Protein AF-T0YBM7-F1 (afdb_monomer)

Solvent-accessible surface area (backbone atoms only — not comparable to full-atom values): 8348 Å² total; per-residue (Å²): 109,76,76,61,48,62,45,47,68,65,65,56,60,94,73,55,72,54,60,48,51,50,56,52,48,58,62,65,68,31,76,90,40,45,70,58,52,52,50,49,53,52,43,50,53,39,20,76,71,62,37,80,93,27,37,71,61,62,70,54,65,56,57,73,52,35,56,62,36,24,55,50,33,42,76,70,70,38,54,79,90,46,13,58,58,52,26,49,48,54,53,49,50,54,54,50,40,52,53,47,31,73,73,71,64,45,59,66,63,41,51,54,52,49,52,53,54,46,54,57,74,75,62,85,67,83,82,71,90,73,87,81,69,86,79,80,83,90,81,133

Organism: NCBI:txid410659

Structure (mmCIF, N/CA/C/O backbone):
data_AF-T0YBM7-F1
#
_entry.id   AF-T0YBM7-F1
#
loop_
_atom_site.group_PDB
_atom_site.id
_atom_site.type_symbol
_atom_site.label_atom_id
_atom_site.label_alt_id
_atom_site.label_comp_id
_atom_site.label_asym_id
_atom_site.label_entity_id
_atom_site.label_seq_id
_atom_site.pdbx_PDB_ins_code
_atom_site.Cartn_x
_atom_site.Cartn_y
_atom_site.Cartn_z
_atom_site.occupancy
_atom_site.B_iso_or_equiv
_atom_site.auth_seq_id
_atom_site.auth_comp_id
_atom_site.auth_asym_id
_atom_site.auth_atom_id
_atom_site.pdbx_PDB_model_num
ATOM 1 N N . GLN A 1 1 ? -2.461 13.541 3.852 1.00 49.72 1 GLN A N 1
ATOM 2 C CA . GLN A 1 1 ? -2.080 12.344 3.072 1.00 49.72 1 GLN A CA 1
ATOM 3 C C . GLN A 1 1 ? -1.965 12.609 1.566 1.00 49.72 1 GLN A C 1
ATOM 5 O O . GLN A 1 1 ? -0.861 12.446 1.074 1.00 49.72 1 GLN A O 1
ATOM 10 N N . ARG A 1 2 ? -2.988 13.090 0.826 1.00 45.16 2 ARG A N 1
ATOM 11 C CA . ARG A 1 2 ? -2.866 13.351 -0.640 1.00 45.16 2 ARG A CA 1
ATOM 12 C C . ARG A 1 2 ? -1.651 14.221 -1.031 1.00 45.16 2 ARG A C 1
ATOM 14 O O . ARG A 1 2 ? -0.908 13.848 -1.927 1.00 45.16 2 ARG A O 1
ATOM 21 N N . ALA A 1 3 ? -1.395 15.313 -0.302 1.00 39.56 3 ALA A N 1
ATOM 22 C CA . ALA A 1 3 ? -0.260 16.214 -0.561 1.00 39.56 3 ALA A CA 1
ATOM 23 C C . ALA A 1 3 ? 1.119 15.613 -0.219 1.00 39.56 3 ALA A C 1
ATOM 25 O O . ALA A 1 3 ? 2.116 15.964 -0.837 1.00 39.56 3 ALA A O 1
ATOM 26 N N . THR A 1 4 ? 1.182 14.681 0.734 1.00 50.12 4 THR A N 1
ATOM 27 C CA . THR A 1 4 ? 2.434 14.024 1.140 1.00 50.12 4 THR A CA 1
ATOM 28 C C . THR A 1 4 ? 2.903 13.024 0.078 1.00 50.12 4 THR A C 1
ATOM 30 O O . THR A 1 4 ? 4.089 12.759 -0.028 1.00 50.12 4 THR A O 1
ATOM 33 N N . LEU A 1 5 ? 1.989 12.485 -0.733 1.00 50.00 5 LEU A N 1
ATOM 34 C CA . LEU A 1 5 ? 2.233 11.303 -1.565 1.00 50.00 5 LEU A CA 1
ATOM 35 C C . LEU A 1 5 ? 2.510 11.620 -3.036 1.00 50.00 5 LEU A C 1
ATOM 37 O O . LEU A 1 5 ? 3.377 10.987 -3.633 1.00 50.00 5 LEU A O 1
ATOM 41 N N . THR A 1 6 ? 1.876 12.657 -3.593 1.00 48.81 6 THR A N 1
ATOM 42 C CA . THR A 1 6 ? 2.329 13.257 -4.862 1.00 48.81 6 THR A CA 1
ATOM 43 C C . THR A 1 6 ? 3.752 13.802 -4.718 1.00 48.81 6 THR A C 1
ATOM 45 O O . THR A 1 6 ? 4.555 13.652 -5.632 1.00 48.81 6 THR A O 1
ATOM 48 N N . GLY A 1 7 ? 4.074 14.353 -3.539 1.00 48.78 7 GLY A N 1
ATOM 49 C CA . GLY A 1 7 ? 5.432 14.745 -3.166 1.00 48.78 7 GLY A CA 1
ATOM 50 C C . GLY A 1 7 ? 6.386 13.557 -3.153 1.00 48.78 7 GLY A C 1
ATOM 51 O O . GLY A 1 7 ? 7.421 13.635 -3.782 1.00 48.78 7 GLY A O 1
ATOM 52 N N . ILE A 1 8 ? 6.010 12.423 -2.556 1.00 52.31 8 ILE A N 1
ATOM 53 C CA . ILE A 1 8 ? 6.880 11.239 -2.493 1.00 52.31 8 ILE A CA 1
ATOM 54 C C . ILE A 1 8 ? 7.164 10.644 -3.886 1.00 52.31 8 ILE A C 1
ATOM 56 O O . ILE A 1 8 ? 8.315 10.359 -4.181 1.00 52.31 8 ILE A O 1
ATOM 60 N N . VAL A 1 9 ? 6.181 10.507 -4.784 1.00 52.50 9 VAL A N 1
ATOM 61 C CA . VAL A 1 9 ? 6.452 10.001 -6.152 1.00 52.50 9 VAL A CA 1
ATOM 62 C C . VAL A 1 9 ? 7.287 10.989 -6.987 1.00 52.50 9 VAL A C 1
ATOM 64 O O . VAL A 1 9 ? 8.008 10.568 -7.886 1.00 52.50 9 VAL A O 1
ATOM 67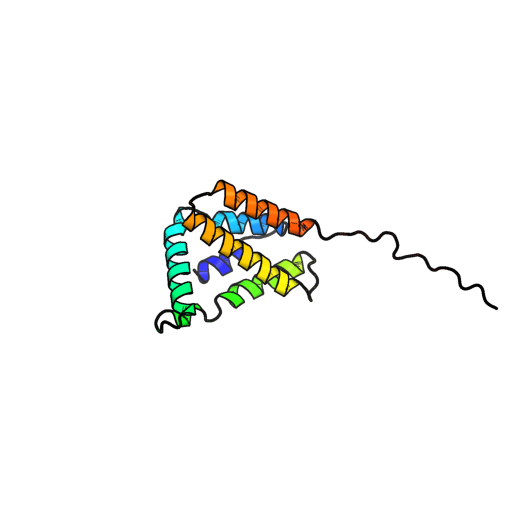 N N . ALA A 1 10 ? 7.218 12.289 -6.685 1.00 52.41 10 ALA A N 1
ATOM 68 C CA . ALA A 1 10 ? 8.030 13.321 -7.333 1.00 52.41 10 ALA A CA 1
ATOM 69 C C . ALA A 1 10 ? 9.425 13.517 -6.691 1.00 52.41 10 ALA A C 1
ATOM 71 O O . ALA A 1 10 ? 10.363 13.887 -7.388 1.00 52.41 10 ALA A O 1
ATOM 72 N N . GLU A 1 11 ? 9.568 13.280 -5.381 1.00 51.56 11 GLU A N 1
ATOM 73 C CA . GLU A 1 11 ? 10.810 13.393 -4.591 1.00 51.56 11 GLU A CA 1
ATOM 74 C C . GLU A 1 11 ? 11.672 12.135 -4.672 1.00 51.56 11 GLU A C 1
ATOM 76 O O . GLU A 1 11 ? 12.891 12.203 -4.493 1.00 51.56 11 GLU A O 1
ATOM 81 N N . ILE A 1 12 ? 11.060 10.980 -4.943 1.00 53.75 12 ILE A N 1
ATOM 82 C CA . ILE A 1 12 ? 11.791 9.770 -5.284 1.00 53.75 12 ILE A CA 1
ATOM 83 C C . ILE A 1 12 ? 12.322 9.954 -6.714 1.00 53.75 12 ILE A C 1
ATOM 85 O O . ILE A 1 12 ? 11.702 9.544 -7.689 1.00 53.75 12 ILE A O 1
ATOM 89 N N . GLY A 1 13 ? 13.432 10.687 -6.809 1.00 56.72 13 GLY A N 1
ATOM 90 C CA . GLY A 1 13 ? 14.123 11.019 -8.049 1.00 56.72 13 GLY A CA 1
ATOM 91 C C . GLY A 1 13 ? 14.742 9.807 -8.748 1.00 56.72 13 GLY A C 1
ATOM 92 O O . GLY A 1 13 ? 14.257 8.683 -8.647 1.00 56.72 13 GLY A O 1
ATOM 93 N N . ASP A 1 14 ? 15.844 10.053 -9.447 1.00 59.81 14 ASP A N 1
ATOM 94 C CA . ASP A 1 14 ? 16.545 9.074 -10.276 1.00 59.81 14 ASP A CA 1
ATOM 95 C C . ASP A 1 14 ? 16.889 7.772 -9.508 1.00 59.81 14 ASP A C 1
ATOM 97 O O . ASP A 1 14 ? 17.277 7.779 -8.330 1.00 59.81 14 ASP A O 1
ATOM 101 N N . GLY A 1 15 ? 16.712 6.628 -10.173 1.00 67.25 15 GLY A N 1
ATOM 102 C CA . GLY A 1 15 ? 16.955 5.296 -9.615 1.00 67.25 15 GLY A CA 1
ATOM 103 C C . GLY A 1 15 ? 16.181 4.207 -10.355 1.00 67.25 15 GLY A C 1
ATOM 104 O O . GLY A 1 15 ? 15.301 4.495 -11.161 1.00 67.25 15 GLY A O 1
ATOM 105 N N . SER A 1 16 ? 16.506 2.946 -10.095 1.00 80.44 16 SER A N 1
ATOM 106 C CA . SER A 1 16 ? 15.745 1.801 -10.610 1.00 80.44 16 SER A CA 1
ATOM 107 C C . SER A 1 16 ? 14.351 1.723 -9.973 1.00 80.44 16 SER A C 1
ATOM 109 O O . SER A 1 16 ? 14.171 2.103 -8.814 1.00 80.44 16 SER A O 1
ATOM 111 N N . ALA A 1 17 ? 13.366 1.153 -10.679 1.00 78.69 17 ALA A N 1
ATOM 112 C CA . ALA A 1 17 ? 12.019 0.929 -10.135 1.00 78.69 17 ALA A CA 1
ATOM 113 C C . ALA A 1 17 ? 12.041 0.210 -8.769 1.00 78.69 17 ALA A C 1
ATOM 115 O O . ALA A 1 17 ? 11.275 0.548 -7.866 1.00 78.69 17 ALA A O 1
ATOM 116 N N . ALA A 1 18 ? 12.979 -0.726 -8.596 1.00 85.12 18 ALA A N 1
ATOM 117 C CA . ALA A 1 18 ? 13.233 -1.431 -7.346 1.00 85.12 18 ALA A CA 1
ATOM 118 C C . ALA A 1 18 ? 13.605 -0.483 -6.192 1.00 85.12 18 ALA A C 1
ATOM 120 O O . ALA A 1 18 ? 12.995 -0.526 -5.126 1.00 85.12 18 ALA A O 1
ATOM 121 N N . GLU A 1 19 ? 14.579 0.408 -6.388 1.00 84.94 19 GLU A N 1
ATOM 122 C CA . GLU A 1 19 ? 15.003 1.368 -5.357 1.00 84.94 19 GLU A CA 1
ATOM 123 C C . GLU A 1 19 ? 13.905 2.366 -5.005 1.00 84.94 19 GLU A C 1
ATOM 125 O O . GLU A 1 19 ? 13.792 2.784 -3.850 1.00 84.94 19 GLU A O 1
ATOM 130 N N . ILE A 1 20 ? 13.106 2.752 -5.997 1.00 83.44 20 ILE A N 1
ATOM 131 C CA . ILE A 1 20 ? 11.967 3.645 -5.810 1.00 83.44 20 ILE A CA 1
ATOM 132 C C . ILE A 1 20 ? 10.919 2.968 -4.926 1.00 83.44 20 ILE A C 1
ATOM 134 O O . ILE A 1 20 ? 10.484 3.549 -3.929 1.00 83.44 20 ILE A O 1
ATOM 138 N N . MET A 1 21 ? 10.586 1.709 -5.221 1.00 85.75 21 MET A N 1
ATOM 139 C CA . MET A 1 21 ? 9.634 0.930 -4.432 1.00 85.75 21 MET A CA 1
ATOM 140 C C . MET A 1 21 ? 10.135 0.671 -3.004 1.00 85.75 21 MET A C 1
ATOM 142 O O . MET A 1 21 ? 9.362 0.844 -2.062 1.00 85.75 21 MET A O 1
ATOM 146 N N . ARG A 1 22 ? 11.431 0.374 -2.808 1.00 90.81 22 ARG A N 1
ATOM 147 C CA . ARG A 1 22 ? 12.028 0.248 -1.462 1.00 90.81 22 ARG A CA 1
ATOM 148 C C . ARG A 1 22 ? 11.887 1.520 -0.649 1.00 90.81 22 ARG A C 1
ATOM 150 O O . ARG A 1 22 ? 11.413 1.472 0.484 1.00 90.81 22 ARG A O 1
ATOM 157 N N . ARG A 1 23 ? 12.297 2.661 -1.213 1.00 88.00 23 ARG A N 1
ATOM 158 C CA . ARG A 1 23 ? 12.218 3.965 -0.536 1.00 88.00 23 ARG A CA 1
ATOM 159 C C . ARG A 1 23 ? 10.777 4.296 -0.162 1.00 88.00 23 ARG A C 1
ATOM 161 O O . ARG A 1 23 ? 10.511 4.742 0.954 1.00 88.00 23 ARG A O 1
ATOM 168 N N . PHE A 1 24 ? 9.856 4.030 -1.083 1.00 85.62 24 PHE A N 1
ATOM 169 C CA . PHE A 1 24 ? 8.433 4.227 -0.869 1.00 85.62 24 PHE A CA 1
ATOM 170 C C . PHE A 1 24 ? 7.894 3.369 0.285 1.00 85.62 24 PHE A C 1
ATOM 172 O O . PHE A 1 24 ? 7.272 3.895 1.211 1.00 85.62 24 PHE A O 1
ATOM 179 N N . TRP A 1 25 ? 8.197 2.071 0.269 1.00 92.56 25 TRP A N 1
ATOM 180 C CA . TRP A 1 25 ? 7.815 1.127 1.315 1.00 92.56 25 TRP A CA 1
ATOM 181 C C . TRP A 1 25 ? 8.342 1.535 2.693 1.00 92.56 25 TRP A C 1
ATOM 183 O O . TRP A 1 25 ? 7.564 1.659 3.637 1.00 92.56 25 TRP A O 1
ATOM 193 N N . HIS A 1 26 ? 9.642 1.830 2.798 1.00 92.25 26 HIS A N 1
ATOM 194 C CA . HIS A 1 26 ? 10.273 2.203 4.066 1.00 92.25 26 HIS A CA 1
ATOM 195 C C . HIS A 1 26 ? 9.610 3.421 4.705 1.00 92.25 26 HIS A C 1
ATOM 197 O O . HIS A 1 26 ? 9.444 3.461 5.924 1.00 92.25 26 HIS A O 1
ATOM 203 N N . ARG A 1 27 ? 9.209 4.399 3.883 1.00 88.75 27 ARG A N 1
ATOM 204 C CA . ARG A 1 27 ? 8.520 5.593 4.364 1.00 88.75 27 ARG A CA 1
ATOM 205 C C . ARG A 1 27 ? 7.122 5.284 4.881 1.00 88.75 27 ARG A C 1
ATOM 207 O O . ARG A 1 27 ? 6.762 5.808 5.925 1.00 88.75 27 ARG A O 1
ATOM 214 N N . LEU A 1 28 ? 6.344 4.467 4.174 1.00 87.94 28 LEU A N 1
ATOM 215 C CA . LEU A 1 28 ? 4.985 4.116 4.596 1.00 87.94 28 LEU A CA 1
ATOM 216 C C . LEU A 1 28 ? 4.956 3.208 5.828 1.00 87.94 28 LEU A C 1
ATOM 218 O O . LEU A 1 28 ? 4.094 3.365 6.687 1.00 87.94 28 LEU A O 1
ATOM 222 N N . ALA A 1 29 ? 5.901 2.275 5.923 1.00 92.94 29 ALA A N 1
ATOM 223 C CA . ALA A 1 29 ? 5.984 1.326 7.025 1.00 92.94 29 ALA A CA 1
ATOM 224 C C . ALA A 1 29 ? 6.571 1.938 8.318 1.00 92.94 29 ALA A C 1
ATOM 226 O O . ALA A 1 29 ? 6.675 1.236 9.330 1.00 92.94 29 ALA A O 1
ATOM 227 N N . ASP A 1 30 ? 6.966 3.219 8.308 1.00 92.56 30 ASP A N 1
ATOM 228 C CA . ASP A 1 30 ? 7.504 3.935 9.470 1.00 92.56 30 ASP A CA 1
ATOM 229 C C . ASP A 1 30 ? 6.520 3.877 10.661 1.00 92.56 30 ASP A C 1
ATOM 231 O O . ASP A 1 30 ? 5.365 4.300 10.524 1.00 92.56 30 ASP A O 1
ATOM 235 N N . PRO A 1 31 ? 6.954 3.398 11.846 1.00 93.31 31 PRO A N 1
ATOM 236 C CA . PRO A 1 31 ? 6.140 3.377 13.061 1.00 93.31 31 PRO A CA 1
ATOM 237 C C . PRO A 1 31 ? 5.466 4.705 13.420 1.00 93.31 31 PRO A C 1
ATOM 239 O O . PRO A 1 31 ? 4.371 4.704 13.987 1.00 93.31 31 PRO A O 1
ATOM 242 N N . GLN A 1 32 ? 6.071 5.842 13.066 1.00 92.56 32 GLN A N 1
ATOM 243 C CA . GLN A 1 32 ? 5.490 7.169 13.295 1.00 92.56 32 GLN A CA 1
ATOM 244 C C . GLN A 1 32 ? 4.215 7.407 12.472 1.00 92.56 32 GLN A C 1
ATOM 246 O O . GLN A 1 32 ? 3.367 8.218 12.856 1.00 92.56 32 GLN A O 1
ATOM 251 N N . LEU A 1 33 ? 4.046 6.699 11.352 1.00 90.75 33 LEU A N 1
ATOM 252 C CA . LEU A 1 33 ? 2.858 6.786 10.508 1.00 90.75 33 LEU A CA 1
ATOM 253 C C . LEU A 1 33 ? 1.762 5.797 10.905 1.00 90.75 33 LEU A C 1
ATOM 255 O O . LEU A 1 33 ? 0.612 6.019 10.535 1.00 90.75 33 LEU A O 1
ATOM 259 N N . TRP A 1 34 ? 2.049 4.766 11.706 1.00 93.12 34 TRP A N 1
ATOM 260 C CA . TRP A 1 34 ? 1.076 3.713 12.022 1.00 93.12 34 TRP A CA 1
ATOM 261 C C . TRP A 1 34 ? -0.275 4.218 12.555 1.00 93.12 34 TRP A C 1
ATOM 263 O O . TRP A 1 34 ? -1.299 3.688 12.122 1.00 93.12 34 TRP A O 1
ATOM 273 N N . PRO A 1 35 ? -0.357 5.232 13.445 1.00 92.88 35 PRO A N 1
ATOM 274 C CA . PRO A 1 35 ? -1.653 5.778 13.853 1.00 92.88 35 PRO A CA 1
ATOM 275 C C . PRO A 1 35 ? -2.461 6.351 12.678 1.00 92.88 35 PRO A C 1
ATOM 277 O O . PRO A 1 35 ? -3.675 6.161 12.615 1.00 92.88 35 PRO A O 1
ATOM 280 N N . HIS A 1 36 ? -1.791 7.006 11.727 1.00 90.75 36 HIS A N 1
ATOM 281 C CA . HIS A 1 36 ? -2.419 7.547 10.522 1.00 90.75 36 HIS A CA 1
ATOM 282 C C . HIS A 1 36 ? -2.850 6.435 9.563 1.00 90.75 36 HIS A C 1
ATOM 284 O O . HIS A 1 36 ? -3.941 6.513 9.004 1.00 90.75 36 HIS A O 1
ATOM 290 N N . GLU A 1 37 ? -2.038 5.390 9.404 1.00 91.94 37 GLU A N 1
ATOM 291 C CA . GLU A 1 37 ? -2.369 4.250 8.543 1.00 91.94 37 GLU A CA 1
ATOM 292 C C . GLU A 1 37 ? -3.551 3.437 9.097 1.00 91.94 37 GLU A C 1
ATOM 294 O O . GLU A 1 37 ? -4.454 3.070 8.347 1.00 91.94 37 GLU A O 1
ATOM 299 N N . ARG A 1 38 ? -3.636 3.240 10.422 1.00 94.94 38 ARG A N 1
ATOM 300 C CA . ARG A 1 38 ? -4.817 2.620 11.055 1.00 94.94 38 ARG A CA 1
ATOM 301 C C . ARG A 1 38 ? -6.087 3.424 10.796 1.00 94.94 38 ARG A C 1
ATOM 303 O O . ARG A 1 38 ? -7.092 2.851 10.384 1.00 94.94 38 ARG A O 1
ATOM 310 N N . LEU A 1 39 ? -6.025 4.744 10.989 1.00 93.50 39 LEU A N 1
ATOM 311 C CA . LEU A 1 39 ? -7.151 5.632 10.702 1.00 93.50 39 LEU A CA 1
ATOM 312 C C . LEU A 1 39 ? -7.532 5.592 9.216 1.00 93.50 39 LEU A C 1
ATOM 314 O O . LEU A 1 39 ? -8.716 5.570 8.883 1.00 93.50 39 LEU A O 1
ATOM 318 N N . PHE A 1 40 ? -6.542 5.555 8.321 1.00 91.75 40 PHE A N 1
ATOM 319 C CA . PHE A 1 40 ? -6.778 5.414 6.889 1.00 91.75 40 PHE A CA 1
ATOM 320 C C . PHE A 1 40 ? -7.557 4.131 6.580 1.00 91.75 40 PHE A C 1
ATOM 322 O O . PHE A 1 40 ? -8.597 4.217 5.933 1.00 91.75 40 PHE A O 1
ATOM 329 N N . PHE A 1 41 ? -7.121 2.967 7.074 1.00 94.69 41 PHE A N 1
ATOM 330 C CA . PHE A 1 41 ? -7.823 1.701 6.836 1.00 94.69 41 PHE A CA 1
ATOM 331 C C . PHE A 1 41 ? -9.213 1.654 7.473 1.00 94.69 41 PHE A C 1
ATOM 333 O O . PHE A 1 41 ? -10.141 1.128 6.857 1.00 94.69 41 PHE A O 1
ATOM 340 N N . GLU A 1 42 ? -9.386 2.229 8.663 1.00 95.81 42 GLU A N 1
ATOM 341 C CA . GLU A 1 42 ? -10.695 2.330 9.306 1.00 95.81 42 GLU A CA 1
ATOM 342 C C . GLU A 1 42 ? -11.672 3.132 8.437 1.00 95.81 42 GLU A C 1
ATOM 344 O O . GLU A 1 42 ? -12.759 2.649 8.105 1.00 95.81 42 GLU A O 1
ATOM 349 N N . LEU A 1 43 ? -11.272 4.333 8.009 1.00 94.44 43 LEU A N 1
ATOM 350 C CA . LEU A 1 43 ? -12.096 5.173 7.144 1.00 94.44 43 LEU A CA 1
ATOM 351 C C . LEU A 1 43 ? -12.311 4.530 5.773 1.00 94.44 43 LEU A C 1
ATOM 353 O O . LEU A 1 43 ? -13.410 4.616 5.232 1.00 94.44 43 LEU A O 1
ATOM 357 N N . TYR A 1 44 ? -11.304 3.845 5.229 1.00 93.94 44 TYR A N 1
ATOM 358 C CA . TYR A 1 44 ? -11.410 3.120 3.965 1.00 93.94 44 TYR A CA 1
ATOM 359 C C . TYR A 1 44 ? -12.455 2.003 4.057 1.00 93.94 44 TYR A C 1
ATOM 361 O O . TYR A 1 44 ? -13.345 1.919 3.213 1.00 93.94 44 TYR A O 1
ATOM 369 N N . GLY A 1 45 ? -12.418 1.196 5.121 1.00 95.44 45 GLY A N 1
ATOM 370 C CA . GLY A 1 45 ? -13.417 0.161 5.383 1.00 95.44 45 GLY A CA 1
ATOM 371 C C . GLY A 1 45 ? -14.824 0.735 5.567 1.00 95.44 45 GLY A C 1
ATOM 372 O O . GLY A 1 45 ? -15.782 0.227 4.987 1.00 95.44 45 GLY A O 1
ATOM 373 N N . GLN A 1 46 ? -14.961 1.836 6.310 1.00 97.31 46 GLN A N 1
ATOM 374 C CA . GLN A 1 46 ? -16.240 2.537 6.462 1.00 97.31 46 GLN A CA 1
ATOM 375 C C . GLN A 1 46 ? -16.759 3.092 5.127 1.00 97.31 46 GLN A C 1
ATOM 377 O O . GLN A 1 46 ? -17.955 3.006 4.844 1.00 97.31 46 GLN A O 1
ATOM 382 N N . ALA A 1 47 ? -15.875 3.628 4.286 1.00 95.88 47 ALA A N 1
ATOM 383 C CA . ALA A 1 47 ? -16.231 4.134 2.969 1.00 95.88 47 ALA A CA 1
ATOM 384 C C . ALA A 1 47 ? -16.724 3.007 2.050 1.00 95.88 47 ALA A C 1
ATOM 386 O O . ALA A 1 47 ? -17.761 3.157 1.406 1.00 95.88 47 ALA A O 1
ATOM 387 N N . LEU A 1 48 ? -16.049 1.851 2.058 1.00 95.69 48 LEU A N 1
ATOM 388 C CA . LEU A 1 48 ? -16.478 0.649 1.330 1.00 95.69 48 LEU A CA 1
ATOM 389 C C . LEU A 1 48 ? -17.831 0.105 1.816 1.00 95.69 48 LEU A C 1
ATOM 391 O O . LEU A 1 48 ? -18.585 -0.458 1.029 1.00 95.69 48 LEU A O 1
ATOM 395 N N . GLN A 1 49 ? -18.166 0.302 3.094 1.00 97.50 49 GLN A N 1
ATOM 396 C CA . GLN A 1 49 ? -19.491 -0.008 3.647 1.00 97.50 49 GLN A CA 1
ATOM 397 C C . GLN A 1 49 ? -20.563 1.047 3.307 1.00 97.50 49 GLN A C 1
ATOM 399 O O . GLN A 1 49 ? -21.705 0.916 3.745 1.00 97.50 49 GLN A O 1
ATOM 404 N N . GLY A 1 50 ? -20.221 2.110 2.573 1.00 95.75 50 GLY A N 1
ATOM 405 C CA . GLY A 1 50 ? -21.161 3.156 2.171 1.00 95.75 50 GLY A CA 1
ATOM 406 C C . GLY A 1 50 ? -21.503 4.161 3.274 1.00 95.75 50 GLY A C 1
ATOM 407 O O . GLY A 1 50 ? -22.555 4.799 3.217 1.00 95.75 50 GLY A O 1
ATOM 408 N N . ARG A 1 51 ? -20.654 4.319 4.301 1.00 96.62 51 ARG A N 1
ATOM 409 C CA . ARG A 1 51 ? -20.898 5.302 5.370 1.00 96.62 51 ARG A CA 1
ATOM 410 C C . ARG A 1 51 ? -20.805 6.733 4.810 1.00 96.62 51 ARG A C 1
ATOM 412 O O . ARG A 1 51 ? -19.741 7.089 4.303 1.00 96.62 51 ARG A O 1
ATOM 419 N N . PRO A 1 52 ? -21.848 7.581 4.933 1.00 94.94 52 PRO A N 1
ATOM 420 C CA . PRO A 1 52 ? -21.894 8.878 4.247 1.00 94.94 52 PRO A CA 1
ATOM 421 C C . PRO A 1 52 ? -20.712 9.810 4.536 1.00 94.94 52 PRO A C 1
ATOM 423 O O . PRO A 1 52 ? -20.250 10.508 3.641 1.00 94.94 52 PRO A O 1
ATOM 426 N N . HIS A 1 53 ? -20.190 9.804 5.766 1.00 91.38 53 HIS A N 1
ATOM 427 C CA . HIS A 1 53 ? -19.039 10.628 6.149 1.00 91.38 53 HIS A CA 1
ATOM 428 C C . HIS A 1 53 ? -17.705 10.122 5.584 1.00 91.38 53 HIS A C 1
ATOM 430 O O . HIS A 1 53 ? -16.742 10.881 5.544 1.00 91.38 53 HIS A O 1
ATOM 436 N N . ALA A 1 54 ? -17.639 8.856 5.166 1.00 92.19 54 ALA A N 1
ATOM 437 C CA . ALA A 1 54 ? -16.421 8.202 4.704 1.00 92.19 54 ALA A CA 1
ATOM 438 C C . ALA A 1 54 ? -16.393 7.991 3.183 1.00 92.19 54 ALA A C 1
ATOM 440 O O . ALA A 1 54 ? -15.311 7.990 2.614 1.00 92.19 54 ALA A O 1
ATOM 441 N N . VAL A 1 55 ? -17.543 7.869 2.504 1.00 92.56 55 VAL A N 1
ATOM 442 C CA . VAL A 1 55 ? -17.627 7.690 1.035 1.00 92.56 55 VAL A CA 1
ATOM 443 C C . VAL A 1 55 ? -16.755 8.674 0.237 1.00 92.56 55 VAL A C 1
ATOM 445 O O . VAL A 1 55 ? -16.049 8.197 -0.653 1.00 92.56 55 VAL A O 1
ATOM 448 N N . PRO A 1 56 ? -16.686 9.985 0.569 1.00 91.56 56 PRO A N 1
ATOM 449 C CA . PRO A 1 56 ? -15.822 10.926 -0.153 1.00 91.56 56 PRO A CA 1
ATOM 450 C C . PRO A 1 56 ? -14.328 10.565 -0.126 1.00 91.56 56 PRO A C 1
ATOM 452 O O . PRO A 1 56 ? -13.554 11.062 -0.941 1.00 91.56 56 PRO A O 1
ATOM 455 N N . LEU A 1 57 ? -13.891 9.698 0.798 1.00 87.81 57 LEU A N 1
ATOM 456 C CA . LEU A 1 57 ? -12.527 9.175 0.811 1.00 87.81 57 LEU A CA 1
ATOM 457 C C . LEU A 1 57 ? -12.217 8.373 -0.452 1.00 87.81 57 LEU A C 1
ATOM 459 O O . LEU A 1 57 ? -11.072 8.406 -0.880 1.00 87.81 57 LEU A O 1
ATOM 463 N N . LEU A 1 58 ? -13.180 7.649 -1.036 1.00 88.69 58 LEU A N 1
ATOM 464 C CA . LEU A 1 58 ? -12.933 6.805 -2.212 1.00 88.69 58 LEU A CA 1
ATOM 465 C C . LEU A 1 58 ? -12.712 7.622 -3.491 1.00 88.69 58 LEU A C 1
ATOM 467 O O . LEU A 1 58 ? -12.109 7.115 -4.442 1.00 88.69 58 LEU A O 1
ATOM 471 N N . ASP A 1 59 ? -13.116 8.892 -3.495 1.00 87.12 59 ASP A N 1
ATOM 472 C CA . ASP A 1 59 ? -13.050 9.768 -4.660 1.00 87.12 59 ASP A CA 1
ATOM 473 C C . ASP A 1 59 ? -11.594 10.045 -5.074 1.00 87.12 59 ASP A C 1
ATOM 475 O O . ASP A 1 59 ? -10.864 10.874 -4.509 1.00 87.12 59 ASP A O 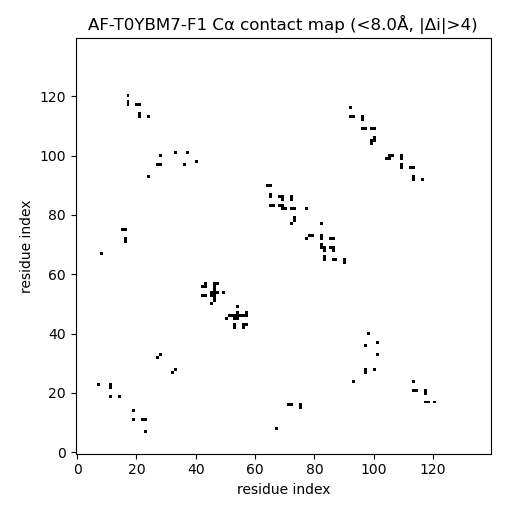1
ATOM 479 N N . GLY A 1 60 ? -11.149 9.311 -6.096 1.00 78.19 60 GLY A N 1
ATOM 480 C CA . GLY A 1 60 ? -9.807 9.402 -6.665 1.00 78.19 60 GLY A CA 1
ATOM 481 C C . GLY A 1 60 ? -8.693 8.846 -5.772 1.00 78.19 60 GLY A C 1
ATOM 482 O O . GLY A 1 60 ? -7.523 9.056 -6.078 1.00 78.19 60 GLY A O 1
ATOM 483 N N . VAL A 1 61 ? -9.004 8.128 -4.685 1.00 82.62 61 VAL A N 1
ATOM 484 C CA . VAL A 1 61 ? -7.987 7.557 -3.768 1.00 82.62 61 VAL A CA 1
ATOM 485 C C . VAL A 1 61 ? -7.217 6.384 -4.353 1.00 82.62 61 VAL A C 1
ATOM 487 O O . VAL A 1 61 ? -6.240 5.933 -3.766 1.00 82.62 61 VAL A O 1
ATOM 490 N N . VAL A 1 62 ? -7.670 5.833 -5.473 1.00 83.19 62 VAL A N 1
ATOM 491 C CA . VAL A 1 62 ? -6.922 4.828 -6.232 1.00 83.19 62 VAL A CA 1
ATOM 492 C C . VAL A 1 62 ? -6.253 5.505 -7.417 1.00 83.19 62 VAL A C 1
ATOM 494 O O . VAL A 1 62 ? -5.041 5.401 -7.559 1.00 83.19 62 VAL A O 1
ATOM 497 N N . ASP A 1 63 ? -6.999 6.271 -8.209 1.00 81.94 63 ASP A N 1
ATOM 498 C CA . ASP A 1 63 ? -6.464 6.892 -9.424 1.00 81.94 63 ASP A CA 1
ATOM 499 C C . ASP A 1 63 ? -5.326 7.884 -9.146 1.00 81.94 63 ASP A C 1
ATOM 501 O O . ASP A 1 63 ? -4.353 7.910 -9.894 1.00 81.94 63 ASP A O 1
ATOM 505 N N . ALA A 1 64 ? -5.358 8.602 -8.014 1.00 80.81 64 ALA A N 1
ATOM 506 C CA . ALA A 1 64 ? -4.257 9.476 -7.590 1.00 80.81 64 ALA A CA 1
ATOM 507 C C . ALA A 1 64 ? -2.917 8.740 -7.393 1.00 80.81 64 ALA A C 1
ATOM 509 O O . ALA A 1 64 ? -1.870 9.381 -7.367 1.00 80.81 64 ALA A O 1
ATOM 510 N N . TRP A 1 65 ? -2.949 7.415 -7.249 1.00 79.94 65 TRP A N 1
ATOM 511 C CA . TRP A 1 65 ? -1.770 6.558 -7.124 1.00 79.94 65 TRP A CA 1
ATOM 512 C C . TRP A 1 65 ? -1.432 5.839 -8.417 1.00 79.94 65 TRP A C 1
ATOM 514 O O . TRP A 1 65 ? -0.261 5.693 -8.754 1.00 79.94 65 TRP A O 1
ATOM 524 N N . ILE A 1 66 ? -2.460 5.374 -9.128 1.00 86.81 66 ILE A N 1
ATOM 525 C CA . ILE A 1 66 ? -2.276 4.583 -10.337 1.00 86.81 66 ILE A CA 1
ATOM 526 C C . ILE A 1 66 ? -1.668 5.428 -11.448 1.00 86.81 66 ILE A C 1
ATOM 528 O O . ILE A 1 66 ? -0.733 4.953 -12.078 1.00 86.81 66 ILE A O 1
ATOM 532 N N . GLU A 1 67 ? -2.124 6.664 -11.669 1.00 86.44 67 GLU A N 1
ATOM 533 C CA . GLU A 1 67 ? -1.603 7.476 -12.780 1.00 86.44 67 GLU A CA 1
ATOM 534 C C . GLU A 1 67 ? -0.090 7.760 -12.656 1.00 86.44 67 GLU A C 1
ATOM 536 O O . GLU A 1 67 ? 0.643 7.456 -13.602 1.00 86.44 67 GLU A O 1
ATOM 541 N N . PRO A 1 68 ? 0.441 8.220 -11.501 1.00 82.00 68 PRO A N 1
ATOM 542 C CA . PRO A 1 68 ? 1.888 8.379 -11.339 1.00 82.00 68 PRO A CA 1
ATOM 543 C C . PRO A 1 68 ? 2.665 7.059 -11.445 1.00 82.00 68 PRO A C 1
ATOM 545 O O . PRO A 1 68 ? 3.759 7.026 -12.008 1.00 82.00 68 PRO A O 1
ATOM 548 N N . ALA A 1 69 ? 2.105 5.961 -10.928 1.00 82.50 69 ALA A N 1
ATOM 549 C CA . ALA A 1 69 ? 2.742 4.647 -10.979 1.00 82.50 69 ALA A CA 1
ATOM 550 C C . ALA A 1 69 ? 2.763 4.050 -12.398 1.00 82.50 69 ALA A C 1
ATOM 552 O O . ALA A 1 69 ? 3.736 3.394 -12.759 1.00 82.50 69 ALA A O 1
ATOM 553 N N . VAL A 1 70 ? 1.744 4.308 -13.228 1.00 86.81 70 VAL A N 1
ATOM 554 C CA . VAL A 1 70 ? 1.740 3.936 -14.654 1.00 86.81 70 VAL A CA 1
ATOM 555 C C . VAL A 1 70 ? 2.861 4.657 -15.390 1.00 86.81 70 VAL A C 1
ATOM 557 O O . VAL A 1 70 ? 3.588 4.031 -16.159 1.00 86.81 70 VAL A O 1
ATOM 560 N N . GLU A 1 71 ? 3.014 5.959 -15.153 1.00 83.50 71 GLU A N 1
ATOM 561 C CA . GLU A 1 71 ? 4.069 6.743 -15.795 1.00 83.50 71 GLU A CA 1
ATOM 562 C C . GLU A 1 71 ? 5.461 6.280 -15.354 1.00 83.50 71 GLU A C 1
ATOM 564 O O . GLU A 1 71 ? 6.377 6.156 -16.164 1.00 83.50 71 GLU A O 1
ATOM 569 N N . LEU A 1 72 ? 5.621 5.951 -14.072 1.00 78.81 72 LEU A N 1
ATOM 570 C CA . LEU A 1 72 ? 6.848 5.344 -13.571 1.00 78.81 72 LEU A CA 1
ATOM 571 C C . LEU A 1 72 ? 7.128 3.988 -14.241 1.00 78.81 72 LEU A C 1
ATOM 573 O O . LEU A 1 72 ? 8.225 3.779 -14.749 1.00 78.81 72 LEU A O 1
ATOM 577 N N . ALA A 1 73 ? 6.138 3.096 -14.304 1.00 80.88 73 ALA A N 1
ATOM 578 C CA . ALA A 1 73 ? 6.283 1.781 -14.928 1.00 80.88 73 ALA A CA 1
ATOM 579 C C . ALA A 1 73 ? 6.712 1.890 -16.402 1.00 80.88 73 ALA A C 1
ATOM 58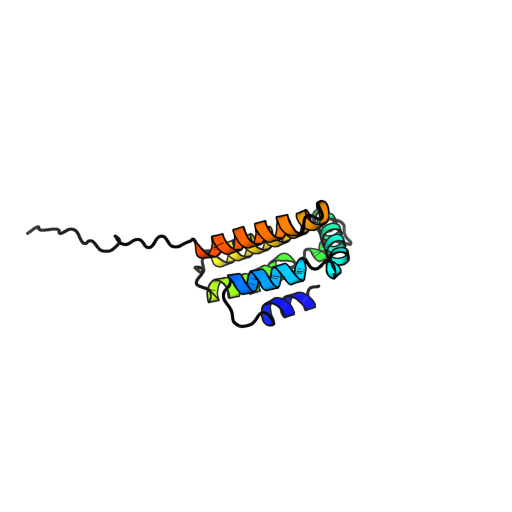1 O O . ALA A 1 73 ? 7.635 1.199 -16.830 1.00 80.88 73 ALA A O 1
ATOM 582 N N . ARG A 1 74 ? 6.106 2.811 -17.162 1.00 84.00 74 ARG A N 1
ATOM 583 C CA . ARG A 1 74 ? 6.479 3.075 -18.562 1.00 84.00 74 ARG A CA 1
ATOM 584 C C . ARG A 1 74 ? 7.918 3.564 -18.703 1.00 84.00 74 ARG A C 1
ATOM 586 O O . ARG A 1 74 ? 8.638 3.072 -19.568 1.00 84.00 74 ARG A O 1
ATOM 593 N N . ARG A 1 75 ? 8.356 4.492 -17.843 1.00 81.62 75 ARG A N 1
ATOM 594 C CA . ARG A 1 75 ? 9.746 4.990 -17.828 1.00 81.62 75 ARG A CA 1
ATOM 595 C C . ARG A 1 75 ? 10.773 3.892 -17.542 1.00 81.62 75 ARG A C 1
ATOM 597 O O . ARG A 1 75 ? 11.913 4.015 -17.973 1.00 81.62 75 ARG A O 1
ATOM 604 N N . HIS A 1 76 ? 10.364 2.817 -16.871 1.00 76.69 76 HIS A N 1
ATOM 605 C CA . HIS A 1 76 ? 11.200 1.652 -16.573 1.00 76.69 76 HIS A CA 1
ATOM 606 C C . HIS A 1 76 ? 10.971 0.461 -17.516 1.00 76.69 76 HIS A C 1
ATOM 608 O O . HIS A 1 76 ? 11.342 -0.657 -17.180 1.00 76.69 76 HIS A O 1
ATOM 614 N N . GLY A 1 77 ? 10.391 0.689 -18.700 1.00 79.25 77 GLY A N 1
ATOM 615 C CA . GLY A 1 77 ? 10.331 -0.316 -19.766 1.00 79.25 77 GLY A CA 1
ATOM 616 C C . GLY A 1 77 ? 9.139 -1.271 -19.705 1.00 79.25 77 GLY A C 1
ATOM 617 O O . GLY A 1 77 ? 9.028 -2.140 -20.566 1.00 79.25 77 GLY A O 1
ATOM 618 N N . VAL A 1 78 ? 8.207 -1.100 -18.759 1.00 80.00 78 VAL A N 1
ATOM 619 C CA . VAL A 1 78 ? 6.983 -1.915 -18.728 1.00 80.00 78 VAL A CA 1
ATOM 620 C C . VAL A 1 78 ? 6.127 -1.595 -19.964 1.00 80.00 78 VAL A C 1
ATOM 622 O O . VAL A 1 78 ? 5.811 -0.418 -20.196 1.00 80.00 78 VAL A O 1
ATOM 625 N N . PRO A 1 79 ? 5.691 -2.603 -20.750 1.00 84.56 79 PRO A N 1
ATOM 626 C CA . PRO A 1 79 ? 4.829 -2.383 -21.902 1.00 84.56 79 PRO A CA 1
ATOM 627 C C . PRO A 1 79 ? 3.577 -1.579 -21.538 1.00 84.56 79 PRO A C 1
ATOM 629 O O . PRO A 1 79 ? 2.932 -1.810 -20.516 1.00 84.56 79 PRO A O 1
ATOM 632 N N . THR A 1 80 ? 3.173 -0.651 -22.410 1.00 81.38 80 THR A N 1
ATOM 633 C CA . THR A 1 80 ? 2.040 0.259 -22.139 1.00 81.38 80 THR A CA 1
ATOM 634 C C . THR A 1 80 ? 0.740 -0.481 -21.808 1.00 81.38 80 THR A C 1
ATOM 636 O O . THR A 1 80 ? -0.039 0.000 -20.981 1.00 81.38 80 THR A O 1
ATOM 639 N N . LYS A 1 81 ? 0.521 -1.646 -22.431 1.00 85.69 81 LYS A N 1
ATOM 640 C CA . LYS A 1 81 ? -0.635 -2.520 -22.181 1.00 85.69 81 LYS A CA 1
ATOM 641 C C . LYS A 1 81 ? -0.668 -3.077 -20.747 1.00 85.69 81 LYS A C 1
ATOM 643 O O . LYS A 1 81 ? -1.755 -3.248 -20.203 1.00 85.69 81 LYS A O 1
ATOM 648 N N . ASP A 1 82 ? 0.495 -3.250 -20.120 1.00 88.31 82 ASP A N 1
ATOM 649 C CA . ASP A 1 82 ? 0.650 -3.912 -18.821 1.00 88.31 82 ASP A CA 1
ATOM 650 C C . ASP A 1 82 ? 0.888 -2.907 -17.682 1.00 88.31 82 ASP A C 1
ATOM 652 O O . ASP A 1 82 ? 0.529 -3.165 -16.534 1.00 88.31 82 ASP A O 1
ATOM 656 N N . ALA A 1 83 ? 1.384 -1.701 -17.988 1.00 87.94 83 ALA A N 1
ATOM 657 C CA . ALA A 1 83 ? 1.757 -0.675 -17.008 1.00 87.94 83 ALA A CA 1
ATOM 658 C C . ALA A 1 83 ? 0.655 -0.348 -15.980 1.00 87.94 83 ALA A C 1
ATOM 660 O O . ALA A 1 83 ? 0.936 -0.179 -14.793 1.00 87.94 83 ALA A O 1
ATOM 661 N N . ARG A 1 84 ? -0.618 -0.293 -16.400 1.00 90.12 84 ARG A N 1
ATOM 662 C CA . ARG A 1 84 ? -1.736 -0.037 -15.472 1.00 90.12 84 ARG A CA 1
ATOM 663 C C . ARG A 1 84 ? -2.020 -1.221 -14.552 1.00 90.12 84 ARG A C 1
ATOM 665 O O . ARG A 1 84 ? -2.359 -1.011 -13.387 1.00 90.12 84 ARG A O 1
ATOM 672 N N . ALA A 1 85 ? -1.922 -2.444 -15.067 1.00 91.31 85 ALA A N 1
ATOM 673 C CA . ALA A 1 85 ? -2.080 -3.647 -14.257 1.00 91.31 85 ALA A CA 1
ATOM 674 C C . ALA A 1 85 ? -0.932 -3.754 -13.246 1.00 91.31 85 ALA A C 1
ATOM 676 O O . ALA A 1 85 ? -1.191 -3.948 -12.060 1.00 91.31 85 ALA A O 1
ATOM 677 N N . GLN A 1 86 ? 0.299 -3.483 -13.686 1.00 87.94 86 GLN A N 1
ATOM 678 C CA . GLN A 1 86 ? 1.484 -3.475 -12.836 1.00 87.94 86 GLN A CA 1
ATOM 679 C C . GLN A 1 86 ? 1.390 -2.439 -11.711 1.00 87.94 86 GLN A C 1
ATOM 681 O O . GLN A 1 86 ? 1.619 -2.755 -10.545 1.00 87.94 86 GLN A O 1
ATOM 686 N N . ALA A 1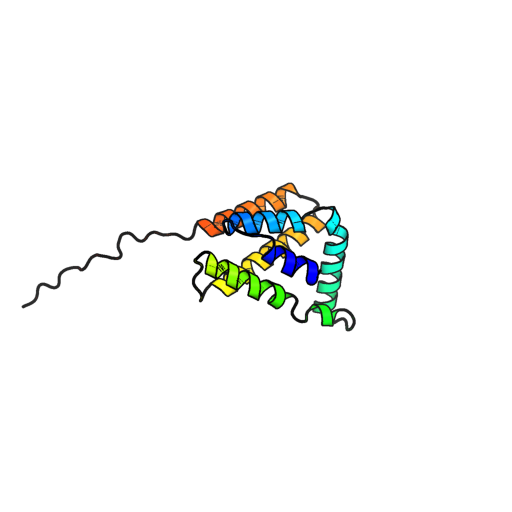 87 ? 0.967 -1.213 -12.034 1.00 88.75 87 ALA A N 1
ATOM 687 C CA . ALA A 1 87 ? 0.733 -0.165 -11.043 1.00 88.75 87 ALA A CA 1
ATOM 688 C C . ALA A 1 87 ? -0.321 -0.572 -9.999 1.00 88.75 87 ALA A C 1
ATOM 690 O O . ALA A 1 87 ? -0.158 -0.317 -8.804 1.00 88.75 87 ALA A O 1
ATOM 691 N N . ARG A 1 88 ? -1.407 -1.227 -10.435 1.00 91.88 88 ARG A N 1
ATOM 692 C CA . ARG A 1 88 ? -2.444 -1.741 -9.527 1.00 91.88 88 ARG A CA 1
ATOM 693 C C . ARG A 1 88 ? -1.927 -2.866 -8.642 1.00 91.88 88 ARG A C 1
ATOM 695 O O . A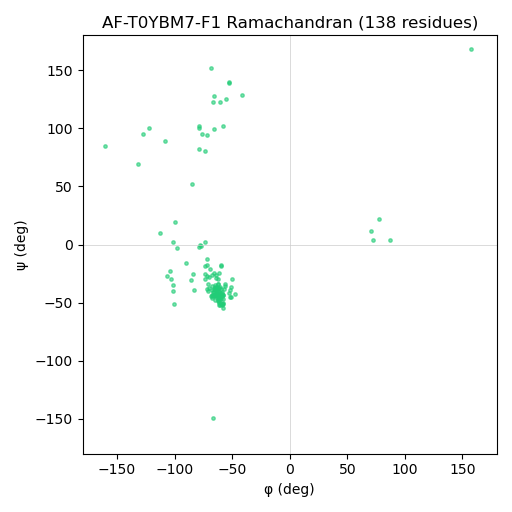RG A 1 88 ? -2.263 -2.872 -7.461 1.00 91.88 88 ARG A O 1
ATOM 702 N N . LEU A 1 89 ? -1.123 -3.774 -9.191 1.00 92.50 89 LEU A N 1
ATOM 703 C CA . LEU A 1 89 ? -0.511 -4.866 -8.442 1.00 92.50 89 LEU A CA 1
ATOM 704 C C . LEU A 1 89 ? 0.412 -4.326 -7.346 1.00 92.50 89 LEU A C 1
ATOM 706 O O . LEU A 1 89 ? 0.206 -4.653 -6.181 1.00 92.50 89 LEU A O 1
ATOM 710 N N . GLY A 1 90 ? 1.346 -3.435 -7.687 1.00 90.12 90 GLY A N 1
ATOM 711 C CA . GLY A 1 90 ? 2.253 -2.835 -6.704 1.00 90.12 90 GLY A CA 1
ATOM 712 C C . GLY A 1 90 ? 1.503 -2.106 -5.584 1.00 90.12 90 GLY A C 1
ATOM 713 O O . GLY A 1 90 ? 1.783 -2.307 -4.402 1.00 90.12 90 GLY A O 1
ATOM 714 N N . LEU A 1 91 ? 0.468 -1.328 -5.928 1.00 91.06 91 LEU A N 1
ATOM 715 C CA . LEU A 1 91 ? -0.367 -0.657 -4.927 1.00 91.06 91 LEU A CA 1
ATOM 716 C C . LEU A 1 91 ? -1.127 -1.646 -4.027 1.00 91.06 91 LEU A C 1
ATOM 718 O O . LEU A 1 91 ? -1.288 -1.387 -2.832 1.00 91.06 91 LEU A O 1
ATOM 722 N N . ALA A 1 92 ? -1.609 -2.759 -4.585 1.00 94.12 92 ALA A N 1
ATOM 723 C CA . ALA A 1 92 ? -2.281 -3.805 -3.820 1.00 94.12 92 ALA A CA 1
ATOM 724 C C . ALA A 1 92 ? -1.319 -4.497 -2.845 1.00 94.12 92 ALA A C 1
ATOM 726 O O . ALA A 1 92 ? -1.675 -4.659 -1.679 1.00 94.12 92 ALA A O 1
ATOM 727 N N . VAL A 1 93 ? -0.100 -4.825 -3.290 1.00 95.81 93 VAL A N 1
ATOM 728 C CA . VAL A 1 93 ? 0.946 -5.415 -2.440 1.00 95.81 93 VAL A CA 1
ATOM 729 C C . VAL A 1 93 ? 1.262 -4.492 -1.268 1.00 95.81 93 VAL A C 1
ATOM 731 O O . VAL A 1 93 ? 1.168 -4.911 -0.119 1.00 95.81 93 VAL A O 1
ATOM 734 N N . ILE A 1 94 ? 1.536 -3.212 -1.531 1.00 93.38 94 ILE A N 1
ATOM 735 C CA . ILE A 1 94 ? 1.867 -2.239 -0.479 1.00 93.38 94 ILE A CA 1
ATOM 736 C C . ILE A 1 94 ? 0.742 -2.125 0.556 1.00 93.38 94 ILE A C 1
ATOM 738 O O . ILE A 1 94 ? 1.000 -2.162 1.757 1.00 93.38 94 ILE A O 1
ATOM 742 N N . ARG A 1 95 ? -0.518 -2.006 0.116 1.00 93.75 95 ARG A N 1
ATOM 743 C CA . ARG A 1 95 ? -1.664 -1.907 1.037 1.00 93.75 95 ARG A CA 1
ATOM 744 C C . ARG A 1 95 ? -1.879 -3.190 1.836 1.00 93.75 95 ARG A C 1
ATOM 746 O O . ARG A 1 95 ? -2.208 -3.102 3.014 1.00 93.75 95 ARG A O 1
ATOM 753 N N . GLY A 1 96 ? -1.691 -4.352 1.213 1.00 96.81 96 GLY A N 1
ATOM 754 C CA . GLY A 1 96 ? -1.776 -5.644 1.890 1.00 96.81 96 GLY A CA 1
ATOM 755 C C . GLY A 1 96 ? -0.715 -5.785 2.978 1.00 96.81 96 GLY A C 1
ATOM 756 O O . GLY A 1 96 ? -1.055 -6.092 4.116 1.00 96.81 96 GLY A O 1
ATOM 757 N N . LEU A 1 97 ? 0.542 -5.471 2.657 1.00 97.88 97 LEU A N 1
ATOM 758 C CA . LEU A 1 97 ? 1.659 -5.553 3.601 1.00 97.88 97 LEU A CA 1
ATOM 759 C C . LEU A 1 97 ? 1.557 -4.525 4.732 1.00 97.88 97 LEU A C 1
ATOM 761 O O . LEU A 1 97 ? 1.894 -4.837 5.868 1.00 97.88 97 LEU A O 1
ATOM 765 N N . LEU A 1 98 ? 1.050 -3.315 4.469 1.00 96.56 98 LEU A N 1
ATOM 766 C CA . LEU A 1 98 ? 0.752 -2.359 5.542 1.00 96.56 98 LEU A CA 1
ATOM 767 C C . LEU A 1 98 ? -0.340 -2.877 6.478 1.00 96.56 98 LEU A C 1
ATOM 769 O O . LEU A 1 98 ? -0.232 -2.719 7.691 1.00 96.56 98 LEU A O 1
ATOM 773 N N . LEU A 1 99 ? -1.400 -3.475 5.931 1.00 97.12 99 LEU A N 1
ATOM 774 C CA . LEU A 1 99 ? -2.475 -4.023 6.748 1.00 97.12 99 LEU A CA 1
ATOM 775 C C . LEU A 1 99 ? -1.985 -5.208 7.594 1.00 97.12 99 LEU A C 1
ATOM 777 O O . LEU A 1 99 ? -2.328 -5.273 8.772 1.00 97.12 99 LEU A O 1
ATOM 781 N N . ASP A 1 100 ? -1.157 -6.086 7.019 1.00 98.12 100 ASP A N 1
ATOM 782 C CA . ASP A 1 100 ? -0.474 -7.171 7.733 1.00 98.12 100 ASP A CA 1
ATOM 783 C C . ASP A 1 100 ? 0.393 -6.611 8.868 1.00 98.12 100 ASP A C 1
ATOM 785 O O . ASP A 1 100 ? 0.139 -6.911 10.032 1.00 98.12 100 ASP A O 1
ATOM 789 N N . LEU A 1 101 ? 1.306 -5.681 8.562 1.00 97.56 101 LEU A N 1
ATOM 790 C CA . LEU A 1 101 ? 2.174 -5.031 9.548 1.00 97.56 101 LEU A CA 1
ATOM 791 C C . LEU A 1 101 ? 1.385 -4.461 10.729 1.00 97.56 101 LEU A C 1
ATOM 793 O O . LEU A 1 101 ? 1.781 -4.612 11.882 1.00 97.56 101 LEU A O 1
ATOM 797 N N . LEU A 1 102 ? 0.270 -3.781 10.458 1.00 96.75 102 LEU A N 1
ATOM 798 C CA . LEU A 1 102 ? -0.553 -3.181 11.506 1.00 96.75 102 LEU A CA 1
ATOM 799 C C . LEU A 1 102 ? -1.318 -4.219 12.334 1.00 96.75 102 LEU A C 1
ATOM 801 O O . LEU A 1 102 ? -1.635 -3.929 13.491 1.00 96.75 102 LEU A O 1
ATOM 805 N N . ALA A 1 103 ? -1.627 -5.379 11.753 1.00 97.19 103 ALA A N 1
ATOM 806 C CA . ALA A 1 103 ? -2.327 -6.475 12.409 1.00 97.19 103 ALA A CA 1
ATOM 807 C C . ALA A 1 103 ? -1.384 -7.363 13.238 1.00 97.19 103 ALA A C 1
ATOM 809 O O . ALA A 1 103 ? -1.760 -7.790 14.330 1.00 97.19 103 ALA A O 1
ATOM 810 N N . THR A 1 104 ? -0.176 -7.634 12.741 1.00 97.50 104 THR A N 1
ATOM 811 C CA . THR A 1 104 ? 0.776 -8.588 13.331 1.00 97.50 104 THR A CA 1
ATOM 812 C C . THR A 1 104 ? 1.905 -7.911 14.103 1.00 97.50 104 THR A C 1
ATOM 814 O O . THR A 1 104 ? 2.419 -8.476 15.067 1.00 97.50 104 THR A O 1
ATOM 817 N N . GLY A 1 105 ? 2.291 -6.696 13.707 1.00 96.19 105 GLY A N 1
ATOM 818 C CA . GLY A 1 105 ? 3.496 -6.024 14.191 1.00 96.19 105 GLY A CA 1
ATOM 819 C C . GLY A 1 105 ? 4.801 -6.627 13.658 1.00 96.19 105 GLY A C 1
ATOM 820 O O . GLY A 1 105 ? 5.873 -6.176 14.066 1.00 96.19 105 GLY A O 1
ATOM 821 N N . ASP A 1 106 ? 4.739 -7.621 12.765 1.00 97.88 106 ASP A N 1
ATOM 822 C CA . ASP A 1 106 ? 5.913 -8.310 12.227 1.00 97.88 106 ASP A CA 1
ATOM 823 C C . ASP A 1 106 ? 6.585 -7.478 11.132 1.00 97.88 106 ASP A C 1
ATOM 825 O O . ASP A 1 106 ? 6.368 -7.673 9.937 1.00 97.88 106 ASP A O 1
ATOM 829 N N . ARG A 1 107 ? 7.407 -6.512 11.555 1.00 96.06 107 ARG A N 1
ATOM 830 C CA . ARG A 1 107 ? 8.111 -5.617 10.633 1.00 96.06 107 ARG A CA 1
ATOM 831 C C . ARG A 1 107 ? 9.073 -6.356 9.708 1.00 96.06 107 ARG A C 1
ATOM 833 O O . ARG A 1 107 ? 9.150 -6.006 8.535 1.00 96.06 107 ARG A O 1
ATOM 840 N N . GLN A 1 108 ? 9.781 -7.355 10.226 1.00 97.88 108 GLN A N 1
ATOM 841 C CA . GLN A 1 108 ? 10.745 -8.101 9.424 1.00 97.88 108 GLN A CA 1
ATOM 842 C C . GLN A 1 108 ? 10.028 -8.923 8.350 1.00 97.88 108 GLN A C 1
ATOM 844 O O . GLN A 1 108 ? 10.409 -8.849 7.187 1.00 97.88 108 GLN A O 1
ATOM 849 N N . GLY A 1 109 ? 8.956 -9.635 8.715 1.00 98.12 109 GLY A N 1
ATOM 850 C CA . GLY A 1 109 ? 8.206 -10.466 7.775 1.00 98.12 109 GLY A CA 1
ATOM 851 C C . GLY A 1 109 ? 7.625 -9.675 6.602 1.00 98.12 109 GLY A C 1
ATOM 852 O O . GLY A 1 109 ? 7.726 -10.106 5.451 1.00 98.12 109 GLY A O 1
ATOM 853 N N . VAL A 1 110 ? 7.075 -8.482 6.856 1.00 98.25 110 VAL A N 1
ATOM 854 C CA . VAL A 1 110 ? 6.547 -7.640 5.769 1.00 98.25 110 VAL A CA 1
ATOM 855 C C . VAL A 1 110 ? 7.643 -6.979 4.924 1.00 98.25 110 VAL A C 1
ATOM 857 O O . VAL A 1 110 ? 7.428 -6.760 3.731 1.00 98.25 110 VAL A O 1
ATOM 860 N N . ASP A 1 111 ? 8.814 -6.683 5.503 1.00 97.88 111 ASP A N 1
ATOM 861 C CA . ASP A 1 111 ? 9.974 -6.170 4.762 1.00 97.88 111 ASP A CA 1
ATOM 862 C C . ASP A 1 111 ? 10.522 -7.251 3.814 1.00 97.88 111 ASP A C 1
ATOM 864 O O . ASP A 1 111 ? 10.740 -6.980 2.631 1.00 97.88 111 ASP A O 1
ATOM 868 N N . ASP A 1 112 ? 10.645 -8.493 4.291 1.00 98.25 112 ASP A N 1
ATOM 869 C CA . ASP A 1 112 ? 11.071 -9.638 3.479 1.00 98.25 112 ASP A CA 1
ATOM 870 C C . ASP A 1 112 ? 10.093 -9.895 2.317 1.00 98.25 112 ASP A C 1
ATOM 872 O O . ASP A 1 112 ? 10.504 -10.109 1.172 1.00 98.25 112 ASP A O 1
ATOM 876 N N . ALA A 1 113 ? 8.783 -9.813 2.577 1.00 98.12 113 ALA A N 1
ATOM 877 C CA . ALA A 1 113 ? 7.756 -9.952 1.547 1.00 98.12 113 ALA A CA 1
ATOM 878 C C . ALA A 1 113 ? 7.814 -8.831 0.490 1.00 98.12 113 ALA A C 1
ATOM 880 O O . ALA A 1 113 ? 7.599 -9.091 -0.699 1.00 98.12 113 ALA A O 1
ATOM 881 N N . MET A 1 114 ? 8.133 -7.595 0.892 1.00 97.44 114 MET A N 1
ATOM 882 C CA . MET A 1 114 ? 8.336 -6.490 -0.047 1.00 97.44 114 MET A CA 1
ATOM 883 C C . MET A 1 114 ? 9.554 -6.735 -0.945 1.00 97.44 114 MET A C 1
ATOM 885 O O . MET A 1 114 ? 9.462 -6.546 -2.158 1.00 97.44 114 MET A O 1
ATOM 889 N N . GLU A 1 115 ? 10.678 -7.191 -0.388 1.00 96.75 115 GLU A N 1
ATOM 890 C CA . GLU A 1 115 ? 11.874 -7.499 -1.185 1.00 96.75 115 GLU A CA 1
ATOM 891 C C . GLU A 1 115 ? 11.632 -8.647 -2.175 1.00 96.75 115 GLU A C 1
ATOM 893 O O . GLU A 1 115 ? 12.073 -8.561 -3.322 1.00 96.75 115 GLU A O 1
ATOM 898 N N . LEU A 1 116 ? 10.860 -9.673 -1.795 1.00 96.62 116 LEU A N 1
ATOM 899 C CA . LEU A 1 116 ? 10.427 -10.722 -2.727 1.00 96.62 116 LEU A CA 1
ATOM 900 C C . LEU A 1 116 ? 9.603 -10.152 -3.888 1.00 96.62 116 LEU A C 1
ATOM 902 O O . LEU A 1 116 ? 9.830 -10.510 -5.047 1.00 96.62 116 LEU A O 1
ATOM 906 N N . HIS A 1 117 ? 8.674 -9.235 -3.604 1.00 94.75 117 HIS A N 1
ATOM 907 C CA . HIS A 1 117 ? 7.910 -8.572 -4.656 1.00 94.75 117 HIS A CA 1
ATOM 908 C C . HIS A 1 117 ? 8.810 -7.730 -5.570 1.00 94.75 117 HIS A C 1
ATOM 910 O O . HIS A 1 117 ? 8.690 -7.821 -6.791 1.00 94.75 117 HIS A O 1
ATOM 916 N N . ILE A 1 118 ? 9.750 -6.965 -5.012 1.00 92.44 118 ILE A N 1
ATOM 917 C CA . ILE A 1 118 ? 10.717 -6.181 -5.791 1.00 92.44 118 ILE A CA 1
ATOM 918 C C . ILE A 1 118 ? 11.553 -7.083 -6.701 1.00 92.44 118 ILE A C 1
ATOM 920 O O . ILE A 1 118 ? 11.731 -6.758 -7.873 1.00 92.44 118 ILE A O 1
ATOM 924 N N . ALA A 1 119 ? 12.037 -8.217 -6.191 1.00 91.25 119 ALA A N 1
ATOM 925 C CA . ALA A 1 119 ? 12.816 -9.169 -6.975 1.00 91.25 119 ALA A CA 1
ATOM 926 C C . ALA A 1 119 ? 12.014 -9.732 -8.162 1.00 91.25 119 ALA A C 1
ATOM 928 O O . ALA A 1 119 ? 12.562 -9.872 -9.253 1.00 91.25 119 ALA A O 1
ATOM 929 N N . SER A 1 120 ? 10.709 -9.979 -7.983 1.00 87.44 120 SER A N 1
ATOM 930 C CA . SER A 1 120 ? 9.841 -10.468 -9.065 1.00 87.44 120 SER A CA 1
ATOM 931 C C . SER A 1 120 ? 9.693 -9.479 -10.227 1.00 87.44 120 SER A C 1
ATOM 933 O O . SER A 1 120 ? 9.513 -9.906 -11.359 1.00 87.44 120 SER A O 1
ATOM 935 N N . LEU A 1 121 ? 9.849 -8.170 -9.983 1.00 79.81 121 LEU A N 1
ATOM 936 C CA . LEU A 1 121 ? 9.772 -7.151 -11.038 1.00 79.81 121 LEU A CA 1
ATOM 937 C C . LEU A 1 121 ? 10.947 -7.190 -12.023 1.00 79.81 121 LEU A C 1
ATOM 939 O O . LEU A 1 121 ? 10.837 -6.630 -13.108 1.00 79.81 121 LEU A O 1
ATOM 943 N N . GLY A 1 122 ? 12.078 -7.782 -11.630 1.00 68.06 122 GLY A N 1
ATOM 944 C CA . GLY A 1 122 ? 13.270 -7.907 -12.473 1.00 68.06 122 GLY A CA 1
ATOM 945 C C . GLY A 1 122 ? 13.442 -9.286 -13.11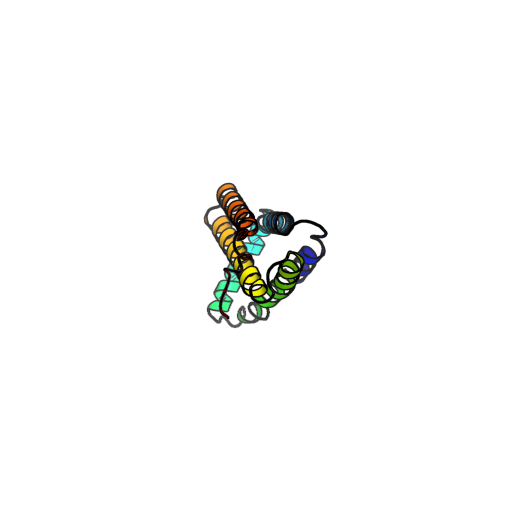1 1.00 68.06 122 GLY A C 1
ATOM 946 O O . GLY A 1 122 ? 14.459 -9.510 -13.756 1.00 68.06 122 GLY A O 1
ATOM 947 N N . ALA A 1 123 ? 12.503 -10.213 -12.897 1.00 58.84 123 ALA A N 1
ATOM 948 C CA . ALA A 1 123 ? 12.608 -11.604 -13.344 1.00 58.84 123 ALA A CA 1
ATOM 949 C C . ALA A 1 123 ? 11.870 -11.899 -14.669 1.00 58.84 123 ALA A C 1
ATOM 951 O O . ALA A 1 123 ? 11.966 -13.015 -15.174 1.00 58.84 123 ALA A O 1
ATOM 952 N N . ASP A 1 124 ? 11.165 -10.919 -15.245 1.00 49.84 124 ASP A N 1
ATOM 953 C CA . ASP A 1 124 ? 10.377 -11.071 -16.479 1.00 49.84 124 ASP A CA 1
ATOM 954 C C . ASP A 1 124 ? 11.219 -10.886 -17.761 1.00 49.84 124 ASP A C 1
ATOM 956 O O . ASP A 1 124 ? 10.856 -10.126 -18.659 1.00 49.84 124 ASP A O 1
ATOM 960 N N . GLU A 1 125 ? 12.333 -11.611 -17.876 1.00 40.06 125 GLU A N 1
ATOM 961 C CA . GLU A 1 125 ? 13.041 -11.790 -19.151 1.00 40.06 125 GLU A CA 1
ATOM 962 C C . GLU A 1 125 ? 13.253 -13.291 -19.420 1.00 40.06 125 GLU A C 1
ATOM 964 O O . GLU A 1 125 ? 14.219 -13.890 -18.943 1.00 40.06 125 GLU A O 1
ATOM 969 N N . PRO A 1 126 ? 12.376 -13.957 -20.192 1.00 41.81 126 PRO A N 1
ATOM 970 C CA . PRO A 1 126 ? 12.847 -14.962 -21.118 1.00 41.81 126 PRO A CA 1
ATOM 971 C C . PRO A 1 126 ? 13.395 -14.218 -22.340 1.00 41.81 126 PRO A C 1
ATOM 973 O O . PRO A 1 126 ? 12.638 -13.755 -23.193 1.00 41.81 126 PRO A O 1
ATOM 976 N N . ASP A 1 127 ? 14.718 -14.087 -22.388 1.00 46.34 127 ASP A N 1
ATOM 977 C CA . ASP A 1 127 ? 15.464 -13.903 -23.631 1.00 46.34 127 ASP A CA 1
ATOM 978 C C . ASP A 1 127 ? 15.130 -15.125 -24.504 1.00 46.34 127 ASP A C 1
ATOM 980 O O . ASP A 1 127 ? 15.561 -16.236 -24.191 1.00 46.34 127 ASP A O 1
ATOM 984 N N . ASP A 1 128 ? 14.242 -14.971 -25.490 1.00 41.62 128 ASP A N 1
ATOM 985 C CA . ASP A 1 128 ? 13.981 -16.013 -26.486 1.00 41.62 128 ASP A CA 1
ATOM 986 C C . ASP A 1 128 ? 15.117 -15.955 -27.516 1.00 41.62 128 ASP A C 1
ATOM 988 O O . ASP A 1 128 ? 15.116 -15.063 -28.371 1.00 41.62 128 ASP A O 1
ATOM 992 N N . PRO A 1 129 ? 16.109 -16.864 -27.461 1.00 52.25 129 PRO A N 1
ATOM 993 C CA . PRO A 1 129 ? 17.243 -16.826 -28.369 1.00 52.25 129 PRO A CA 1
ATOM 994 C C . PRO A 1 129 ? 16.884 -17.397 -2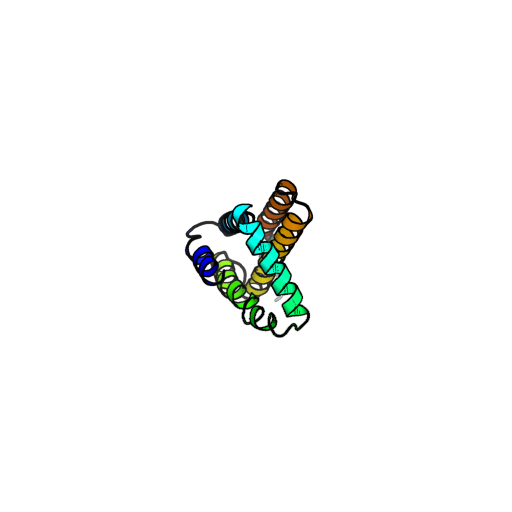9.752 1.00 52.25 129 PRO A C 1
ATOM 996 O O . PRO A 1 129 ? 17.748 -17.418 -30.627 1.00 52.25 129 PRO A O 1
ATOM 999 N N . ASP A 1 130 ? 15.649 -17.880 -29.955 1.00 49.31 130 ASP A N 1
ATOM 1000 C CA . ASP A 1 130 ? 15.256 -18.707 -31.104 1.00 49.31 130 ASP A CA 1
ATOM 1001 C C . ASP A 1 1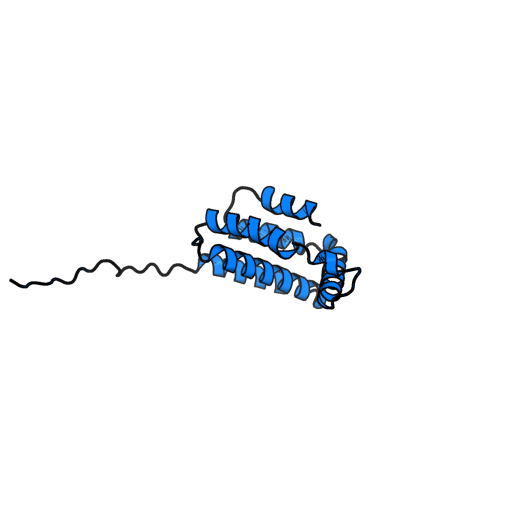30 ? 14.276 -18.011 -32.072 1.00 49.31 130 ASP A C 1
ATOM 1003 O O . ASP A 1 130 ? 13.773 -18.624 -33.014 1.00 49.31 130 ASP A O 1
ATOM 1007 N N . ALA A 1 131 ? 14.032 -16.704 -3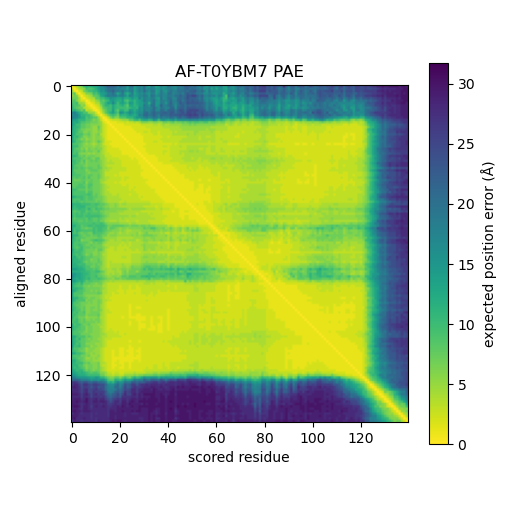1.911 1.00 51.09 131 ALA A N 1
ATOM 1008 C CA . ALA A 1 131 ? 13.125 -15.945 -32.781 1.00 51.09 131 ALA A CA 1
ATOM 1009 C C . ALA A 1 131 ? 13.675 -15.645 -34.196 1.00 51.09 131 ALA A C 1
ATOM 1011 O O . ALA A 1 131 ? 12.986 -14.998 -34.987 1.00 51.09 131 ALA A O 1
ATOM 1012 N N . ASP A 1 132 ? 14.879 -16.114 -34.544 1.00 43.34 132 ASP A N 1
ATOM 1013 C CA . ASP A 1 132 ? 15.482 -15.893 -35.864 1.00 43.34 132 ASP A CA 1
ATOM 1014 C C . ASP A 1 132 ? 16.031 -17.198 -36.470 1.00 43.34 132 ASP A C 1
ATOM 1016 O O . ASP A 1 132 ? 17.234 -17.415 -36.618 1.00 43.34 132 ASP A O 1
ATOM 1020 N N . HIS A 1 133 ? 15.118 -18.099 -36.844 1.00 43.50 133 HIS A N 1
ATOM 1021 C CA . HIS A 1 133 ? 15.407 -19.141 -37.830 1.00 43.50 133 HIS A CA 1
ATOM 1022 C C . HIS A 1 133 ? 14.421 -19.042 -39.001 1.00 43.50 133 HIS A C 1
ATOM 1024 O O . HIS A 1 133 ? 13.299 -19.546 -38.913 1.00 43.50 133 HIS A O 1
ATOM 1030 N N . PRO A 1 134 ? 14.804 -18.442 -40.144 1.00 44.97 134 PRO A N 1
ATOM 1031 C CA . PRO A 1 134 ? 14.087 -18.694 -41.377 1.00 44.97 134 PRO A CA 1
ATOM 1032 C C . PRO A 1 134 ? 14.500 -20.083 -41.879 1.00 44.97 134 PRO A C 1
ATOM 1034 O O . PRO A 1 134 ? 15.521 -20.252 -42.553 1.00 44.97 134 PRO A O 1
ATOM 1037 N N . GLU A 1 135 ? 13.705 -21.102 -41.543 1.00 42.59 135 GLU A N 1
ATOM 1038 C CA . GLU A 1 135 ? 13.751 -22.365 -42.272 1.00 42.59 135 GLU A CA 1
ATOM 1039 C C . GLU A 1 135 ? 13.383 -22.117 -43.741 1.00 42.59 135 GLU A C 1
ATOM 1041 O O . GLU A 1 135 ? 12.345 -21.562 -44.099 1.00 42.59 135 GLU A O 1
ATOM 1046 N N . ARG A 1 136 ? 14.331 -22.520 -44.579 1.00 47.22 136 ARG A N 1
ATOM 1047 C CA . ARG A 1 136 ? 14.334 -22.575 -46.037 1.00 47.22 136 ARG A CA 1
ATOM 1048 C C . ARG A 1 136 ? 13.006 -23.084 -46.605 1.00 47.22 136 ARG A C 1
ATOM 1050 O O . ARG A 1 136 ? 12.619 -24.214 -46.325 1.00 47.22 136 ARG A O 1
ATOM 1057 N N . GLU A 1 137 ? 12.429 -22.347 -47.554 1.00 42.53 137 GLU A N 1
ATOM 1058 C CA . GLU A 1 137 ? 11.575 -22.951 -48.579 1.00 42.53 137 GLU A CA 1
ATOM 1059 C C . GLU A 1 137 ? 12.302 -22.924 -49.926 1.00 42.53 137 GLU A C 1
ATOM 1061 O O . GLU A 1 137 ? 12.247 -21.986 -50.719 1.00 42.53 137 GLU A O 1
ATOM 1066 N N . ASP A 1 138 ? 13.049 -24.002 -50.133 1.00 50.47 138 ASP A N 1
ATOM 1067 C CA . ASP A 1 138 ? 13.577 -24.436 -51.412 1.00 50.47 138 ASP A CA 1
ATOM 1068 C C . ASP A 1 138 ? 12.397 -24.973 -52.240 1.00 50.47 138 ASP A C 1
ATOM 1070 O O . ASP A 1 138 ? 11.971 -26.119 -52.064 1.00 50.47 138 ASP A O 1
ATOM 1074 N N . ARG A 1 139 ? 11.783 -24.131 -53.086 1.00 49.53 139 ARG A N 1
ATOM 1075 C CA . ARG A 1 139 ? 10.844 -24.597 -54.121 1.00 49.53 139 ARG A CA 1
ATOM 1076 C C . ARG A 1 139 ? 10.633 -23.587 -55.259 1.00 49.53 139 ARG A C 1
ATOM 1078 O O . ARG A 1 139 ? 9.622 -22.886 -55.280 1.00 49.53 139 ARG A O 1
ATOM 1085 N N . ARG A 1 140 ? 11.517 -23.608 -56.262 1.00 49.38 140 ARG A N 1
ATOM 1086 C CA . ARG A 1 140 ? 11.188 -23.803 -57.697 1.00 49.38 140 ARG A CA 1
ATOM 1087 C C . ARG A 1 140 ? 12.408 -23.665 -58.596 1.00 49.38 140 ARG A C 1
ATOM 1089 O O . ARG A 1 140 ? 13.151 -22.679 -58.432 1.00 49.38 140 ARG A O 1
#

Secondary structure (DSSP, 8-state):
-HHHHHHHHHHS-SS-HHHHHHHHHHHHT-TTTHHHHHHHHHHHHHHHTT-TTTGGGGTTTTHHHHHHHHHHHHHTT--HHHHHHHHHHHHHHHHHHHHHHHHH--HHHHHHHHHHHHHHTT------TTS---------

Radius of gyration: 19.89 Å; Cα contacts (8 Å, |Δi|>4): 80; chains: 1; bounding box: 39×41×72 Å

Nearest PDB structures (foldseek):
  3on4-assembly2_H  TM=7.189E-01  e=1.812E-01  Legionella pneumophila subsp. pneumophila str. Philadelphia 1
  1sgm-assembly1_B  TM=7.177E-01  e=1.112E+00  Bacillus subtilis

Mean predicted aligned error: 9.4 Å

pLDDT: mean 80.58, std 18.51, range [39.56, 98.25]

Sequence (140 aa):
QRATLTGIVAEIGDGSAAEIMRRFWHRLADPQLWPHERLFFELYGQALQGRPHAVPLLDGVVDAWIEPAVELARRHGVPTKDARAQARLGLAVIRGLLLDLLATGDRQGVDDAMELHIASLGADEPDDPDADHPEREDRR

Foldseek 3Di:
DLVVVVCLLVVLDDDAPLVSLLVVLVVCLDPVCLVVLVVLVVLVVCLVVVPPVSVVVVVCVLVSQQVSQLVVCVVNPNPNVCSSVVSVVSVVLSNVLSVVCSVPVCPVVSSVVSVVVSVVVPPPDPPPVPPDDPDDDPDD